Protein AF-A0A967WZY3-F1 (afdb_monomer_lite)

Sequence (92 aa):
MAEHDAALAALQVAIQTEIDGYSFYSKFAEQTEDPDARAMFERLAQDEAKHLELLRNVKATLEEDGEWLEYEGMPLPPVEGAPIFSRERVEQ

Radius of gyration: 16.71 Å; chains: 1; bounding box: 34×33×44 Å

Foldseek 3Di:
DVVLVVVLVVLVVLLVVLVVQLVVLQVVLVVDPDPVSSVVSVVSSVVSVVVNVQSVVQSVCCVPVVDGDDDPDDPDDDDPDDDCDDPVNVVD

Structure (mmCIF, N/CA/C/O backbone):
data_AF-A0A967WZY3-F1
#
_entry.id   AF-A0A967WZY3-F1
#
loop_
_atom_site.group_PDB
_atom_site.id
_atom_site.type_symbol
_atom_site.label_atom_id
_atom_site.label_alt_id
_atom_site.label_comp_id
_atom_site.label_asym_id
_atom_site.label_entity_id
_atom_site.label_seq_id
_atom_site.pdbx_PDB_ins_code
_atom_site.Cartn_x
_atom_site.Cartn_y
_atom_site.Cartn_z
_atom_site.occupancy
_atom_site.B_iso_or_equiv
_atom_site.auth_seq_id
_atom_site.auth_comp_id
_atom_site.auth_asym_id
_atom_site.auth_atom_id
_atom_site.pdbx_PDB_model_num
ATOM 1 N N . MET A 1 1 ? 11.206 -5.261 -23.714 1.00 59.66 1 MET A N 1
ATOM 2 C CA . MET A 1 1 ? 10.361 -4.069 -23.952 1.00 59.66 1 MET A CA 1
ATOM 3 C C . MET A 1 1 ? 8.903 -4.374 -23.622 1.00 59.66 1 MET A C 1
ATOM 5 O O . MET A 1 1 ? 8.467 -3.902 -22.593 1.00 59.66 1 MET A O 1
ATOM 9 N N . ALA A 1 2 ? 8.198 -5.265 -24.336 1.00 68.81 2 ALA A N 1
ATOM 10 C CA . ALA A 1 2 ? 6.786 -5.573 -24.026 1.00 68.81 2 ALA A CA 1
ATOM 11 C C . ALA A 1 2 ? 6.513 -6.097 -22.593 1.00 68.81 2 ALA A C 1
ATOM 13 O O . ALA A 1 2 ? 5.503 -5.746 -21.993 1.00 68.81 2 ALA A O 1
ATOM 14 N N . GLU A 1 3 ? 7.409 -6.914 -22.026 1.00 75.81 3 GLU A N 1
ATOM 15 C CA . GLU A 1 3 ? 7.272 -7.399 -20.638 1.00 75.81 3 GLU A CA 1
ATOM 16 C C . GLU A 1 3 ? 7.513 -6.301 -19.590 1.00 75.81 3 GLU A C 1
ATOM 18 O O . GLU A 1 3 ? 6.903 -6.319 -18.525 1.00 75.81 3 GLU A O 1
ATOM 23 N N . HIS A 1 4 ? 8.364 -5.323 -19.907 1.00 85.62 4 HIS A N 1
ATOM 24 C CA . HIS A 1 4 ? 8.698 -4.204 -19.022 1.00 85.62 4 HIS A CA 1
ATOM 25 C C . HIS A 1 4 ? 7.534 -3.214 -18.935 1.00 85.62 4 HIS A C 1
ATOM 27 O O . HIS A 1 4 ? 7.107 -2.861 -17.840 1.00 85.62 4 HIS A O 1
ATOM 33 N N . ASP A 1 5 ? 6.920 -2.895 -20.075 1.00 89.94 5 ASP A N 1
ATOM 34 C CA . ASP A 1 5 ? 5.713 -2.063 -20.133 1.00 89.94 5 ASP A CA 1
ATOM 35 C C . ASP A 1 5 ? 4.543 -2.700 -19.361 1.00 89.94 5 ASP A C 1
ATOM 37 O O . ASP A 1 5 ? 3.813 -2.021 -18.635 1.00 89.94 5 ASP A O 1
ATOM 41 N N . ALA A 1 6 ? 4.378 -4.024 -19.475 1.00 93.94 6 ALA A N 1
ATOM 42 C CA . ALA A 1 6 ? 3.358 -4.762 -18.733 1.00 93.94 6 ALA A CA 1
ATOM 43 C C . ALA A 1 6 ? 3.615 -4.745 -17.216 1.00 93.94 6 ALA A C 1
ATOM 45 O O . ALA A 1 6 ? 2.676 -4.573 -16.437 1.00 93.94 6 ALA A O 1
ATOM 46 N N . ALA A 1 7 ? 4.876 -4.880 -16.794 1.00 94.50 7 ALA A N 1
ATOM 47 C CA . ALA A 1 7 ? 5.267 -4.787 -15.390 1.00 94.50 7 ALA A CA 1
ATOM 48 C C . ALA A 1 7 ? 5.004 -3.386 -14.813 1.00 94.50 7 ALA A C 1
ATOM 50 O O . ALA A 1 7 ? 4.428 -3.269 -13.733 1.00 94.50 7 ALA A O 1
ATOM 51 N N . LEU A 1 8 ? 5.338 -2.323 -15.552 1.00 95.19 8 LEU A N 1
ATOM 52 C CA . LEU A 1 8 ? 5.057 -0.943 -15.147 1.00 95.19 8 LEU A CA 1
ATOM 53 C C . LEU A 1 8 ? 3.552 -0.672 -15.027 1.00 95.19 8 LEU A C 1
ATOM 55 O O . LEU A 1 8 ? 3.113 -0.053 -14.056 1.00 95.19 8 LEU A O 1
ATOM 59 N N . ALA A 1 9 ? 2.748 -1.188 -15.960 1.00 96.19 9 ALA A N 1
ATOM 60 C CA . ALA A 1 9 ? 1.293 -1.091 -15.882 1.00 96.19 9 ALA A CA 1
ATOM 61 C C . ALA A 1 9 ? 0.734 -1.821 -14.647 1.00 96.19 9 ALA A C 1
ATOM 63 O O . ALA A 1 9 ? -0.115 -1.276 -13.940 1.00 96.19 9 ALA A O 1
ATOM 64 N N . ALA A 1 10 ? 1.235 -3.024 -14.347 1.00 97.25 10 ALA A N 1
ATOM 65 C CA . ALA A 1 10 ? 0.844 -3.773 -13.154 1.00 97.25 10 ALA A CA 1
ATOM 66 C C . ALA A 1 10 ? 1.231 -3.039 -11.859 1.00 97.25 10 ALA A C 1
ATOM 68 O O . ALA A 1 10 ? 0.408 -2.929 -10.951 1.00 97.25 10 ALA A O 1
ATOM 69 N N . LEU A 1 11 ? 2.440 -2.471 -11.794 1.00 96.94 11 LEU A N 1
ATOM 70 C CA . LEU A 1 11 ? 2.889 -1.659 -10.659 1.00 96.94 11 LEU A CA 1
ATOM 71 C C . LEU A 1 11 ? 2.010 -0.424 -10.463 1.00 96.94 11 LEU A C 1
ATOM 73 O O . LEU A 1 11 ? 1.705 -0.062 -9.332 1.00 96.94 11 LEU A O 1
ATOM 77 N N . GLN A 1 12 ? 1.553 0.206 -11.544 1.00 97.75 12 GLN A N 1
ATOM 78 C CA . GLN A 1 12 ? 0.662 1.356 -11.442 1.00 97.75 12 GLN A CA 1
ATOM 79 C C . GLN A 1 12 ? -0.723 0.983 -10.897 1.00 97.75 12 GLN A C 1
ATOM 81 O O . GLN A 1 12 ? -1.276 1.722 -10.081 1.00 97.75 12 GLN A O 1
ATOM 86 N N . VAL A 1 13 ? -1.258 -0.176 -11.290 1.00 98.38 13 VAL A N 1
ATOM 87 C CA . VAL A 1 13 ? -2.493 -0.722 -10.706 1.00 98.38 13 VAL A CA 1
ATOM 88 C C . VAL A 1 13 ? -2.298 -1.050 -9.224 1.00 98.38 13 VAL A C 1
ATOM 90 O O . VAL A 1 13 ? -3.149 -0.694 -8.409 1.00 98.38 13 VAL A O 1
ATOM 93 N N . ALA A 1 14 ? -1.176 -1.673 -8.857 1.00 98.06 14 ALA A N 1
ATOM 94 C CA . ALA A 1 14 ? -0.859 -1.986 -7.465 1.00 98.06 14 ALA A CA 1
ATOM 95 C C . ALA A 1 14 ? -0.754 -0.709 -6.613 1.00 98.06 14 ALA A C 1
ATOM 97 O O . ALA A 1 14 ? -1.431 -0.597 -5.600 1.00 98.06 14 ALA A O 1
ATOM 98 N N . ILE A 1 15 ? -0.022 0.311 -7.077 1.00 98.56 15 ILE A N 1
ATOM 99 C CA . ILE A 1 15 ? 0.089 1.619 -6.407 1.00 98.56 15 ILE A CA 1
ATOM 100 C C . ILE A 1 15 ? -1.286 2.249 -6.163 1.00 98.56 15 ILE A C 1
ATOM 102 O O . ILE A 1 15 ? -1.535 2.768 -5.076 1.00 98.56 15 ILE A O 1
ATOM 106 N N . GLN A 1 16 ? -2.180 2.222 -7.156 1.00 98.56 16 GLN A N 1
ATOM 107 C CA . GLN A 1 16 ? -3.531 2.754 -6.973 1.00 98.56 16 GLN A CA 1
ATOM 108 C C . GLN A 1 16 ? -4.323 1.932 -5.952 1.00 98.56 16 GLN A C 1
ATOM 110 O O . GLN A 1 16 ? -5.024 2.505 -5.122 1.00 98.56 16 GLN A O 1
ATOM 115 N N . THR A 1 17 ? -4.159 0.609 -5.974 1.00 98.50 17 THR A N 1
ATOM 116 C CA . THR A 1 17 ? -4.786 -0.299 -5.006 1.00 98.50 17 THR A CA 1
ATOM 117 C C . THR A 1 17 ? -4.354 0.033 -3.577 1.00 98.50 17 THR A C 1
ATOM 119 O O . THR A 1 17 ? -5.214 0.123 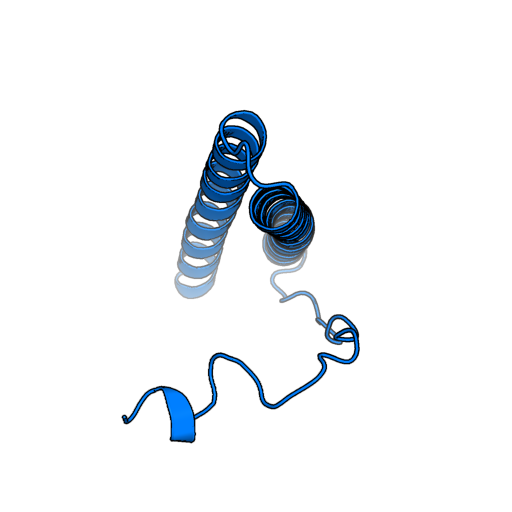-2.707 1.00 98.50 17 THR A O 1
ATOM 122 N N . GLU A 1 18 ? -3.069 0.314 -3.340 1.00 98.44 18 GLU A N 1
ATOM 123 C CA . GLU A 1 18 ? -2.581 0.710 -2.009 1.00 98.44 18 GLU A CA 1
ATOM 124 C C . GLU A 1 18 ? -3.137 2.066 -1.551 1.00 98.44 18 GLU A C 1
ATOM 126 O O . GLU A 1 18 ? -3.481 2.247 -0.384 1.00 98.44 18 GLU A O 1
ATOM 131 N N . ILE A 1 19 ? -3.268 3.037 -2.463 1.00 98.56 19 ILE A N 1
ATOM 132 C CA . ILE A 1 19 ? -3.867 4.350 -2.156 1.00 98.56 19 ILE A CA 1
ATOM 133 C C . ILE A 1 19 ? -5.341 4.193 -1.756 1.00 98.56 19 ILE A C 1
ATOM 135 O O . ILE A 1 19 ? -5.806 4.807 -0.785 1.00 98.56 19 ILE A O 1
ATOM 139 N N . ASP A 1 20 ? -6.073 3.369 -2.503 1.00 98.56 20 ASP A N 1
ATOM 140 C CA . ASP A 1 20 ? -7.479 3.083 -2.241 1.00 98.56 20 ASP A CA 1
ATOM 141 C C . ASP A 1 20 ? -7.638 2.303 -0.925 1.00 98.56 20 ASP A C 1
ATOM 143 O O . ASP A 1 20 ? -8.491 2.654 -0.107 1.00 98.56 20 ASP A O 1
ATOM 147 N N . GLY A 1 21 ? -6.774 1.312 -0.677 1.00 98.31 21 GLY A N 1
ATOM 148 C CA . GLY A 1 21 ? -6.715 0.524 0.556 1.00 98.31 21 GLY A CA 1
ATOM 149 C C . GLY A 1 21 ? -6.416 1.377 1.789 1.00 98.31 21 GLY A C 1
ATOM 150 O O . GLY A 1 21 ? -7.158 1.327 2.772 1.00 98.31 21 GLY A O 1
ATOM 151 N N . TYR A 1 22 ? -5.409 2.252 1.716 1.00 98.62 22 TYR A N 1
ATOM 152 C CA . TYR A 1 22 ? -5.088 3.211 2.779 1.00 98.62 22 TYR A CA 1
ATOM 153 C C . TYR A 1 22 ? -6.296 4.080 3.142 1.00 98.62 22 TYR A C 1
ATOM 155 O O . TYR A 1 22 ? -6.652 4.229 4.316 1.00 98.62 22 TYR A O 1
ATOM 163 N N . SER A 1 23 ? -6.946 4.645 2.123 1.00 98.38 23 SER A N 1
ATOM 164 C CA . SER A 1 23 ? -8.119 5.506 2.295 1.00 98.38 23 SER A CA 1
ATOM 165 C C . SER A 1 23 ? -9.298 4.732 2.884 1.00 98.38 23 SER A C 1
ATOM 167 O O . SER A 1 23 ? -10.008 5.240 3.754 1.00 98.38 23 SER A O 1
ATOM 169 N N . PHE A 1 24 ? -9.496 3.493 2.432 1.00 98.25 24 PHE A N 1
ATOM 170 C CA . PHE A 1 24 ? -10.514 2.588 2.941 1.00 98.25 24 PHE A CA 1
ATOM 171 C C . PHE A 1 24 ? -10.296 2.309 4.431 1.00 98.25 24 PHE A C 1
ATOM 173 O O . PHE A 1 24 ? -11.154 2.656 5.242 1.00 98.25 24 PHE A O 1
ATOM 180 N N . TYR A 1 25 ? -9.144 1.768 4.826 1.00 98.25 25 TYR A N 1
ATOM 181 C CA . TYR A 1 25 ? -8.899 1.407 6.222 1.00 98.25 25 TYR A CA 1
ATOM 182 C C . TYR A 1 25 ? -8.888 2.616 7.157 1.00 98.25 25 TYR A C 1
ATOM 184 O O . TYR A 1 25 ? -9.462 2.537 8.242 1.00 98.25 25 TYR A O 1
ATOM 192 N N . SER A 1 26 ? -8.342 3.755 6.721 1.00 98.31 26 SER A N 1
ATOM 193 C CA . SER A 1 26 ? -8.369 4.995 7.509 1.00 98.31 26 SER A CA 1
ATOM 194 C C . SER A 1 26 ? -9.805 5.436 7.808 1.00 98.31 26 SER A C 1
ATOM 196 O O . SER A 1 26 ? -10.159 5.714 8.952 1.00 98.31 26 SER A O 1
ATOM 198 N N . LYS A 1 27 ? -10.679 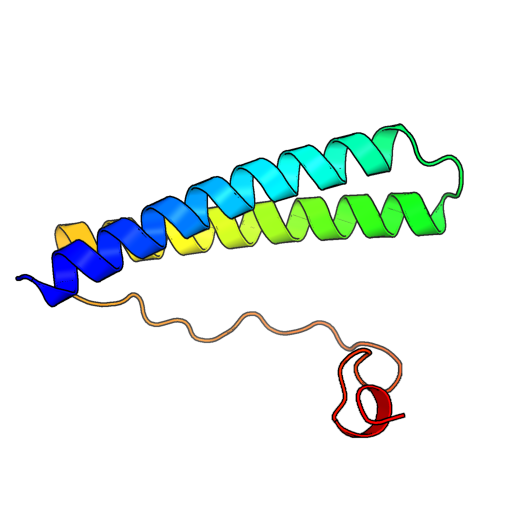5.407 6.795 1.00 98.50 27 LYS A N 1
ATOM 199 C CA . LYS A 1 27 ? -12.097 5.749 6.950 1.00 98.50 27 LYS A CA 1
ATOM 200 C C . LYS A 1 27 ? -12.839 4.785 7.884 1.00 98.50 27 LYS A C 1
ATOM 202 O O . LYS A 1 27 ? -13.723 5.212 8.624 1.00 98.50 27 LYS A O 1
ATOM 207 N N . PHE A 1 28 ? -12.523 3.491 7.838 1.00 97.38 28 PHE A N 1
ATOM 208 C CA . PHE A 1 28 ? -13.134 2.501 8.730 1.00 97.38 28 PHE A CA 1
ATOM 209 C C . PHE A 1 28 ? -12.625 2.626 10.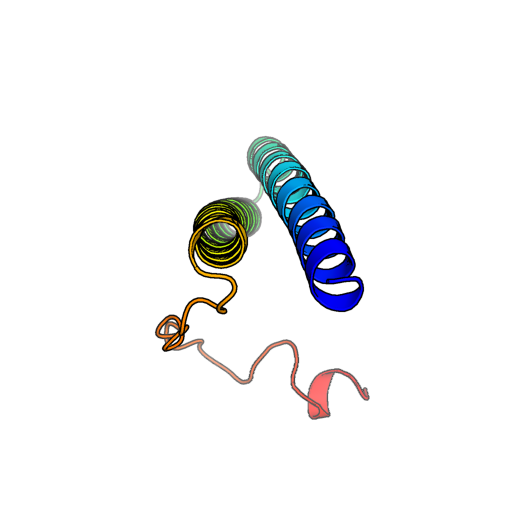167 1.00 97.38 28 PHE A C 1
ATOM 211 O O . PHE A 1 28 ? -13.427 2.502 11.092 1.00 97.38 28 PHE A O 1
ATOM 218 N N . ALA A 1 29 ? -11.346 2.948 10.372 1.00 98.12 29 ALA A N 1
ATOM 219 C CA . ALA A 1 29 ? -10.805 3.246 11.696 1.00 98.12 29 ALA A CA 1
ATOM 220 C C . ALA A 1 29 ? -11.561 4.405 12.369 1.00 98.12 29 ALA A C 1
ATOM 222 O O . ALA A 1 29 ? -11.958 4.285 13.527 1.00 98.12 29 ALA A O 1
ATOM 223 N N . GLU A 1 30 ? -11.844 5.483 11.629 1.00 98.00 30 GLU A N 1
ATOM 224 C CA . GLU A 1 30 ? -12.605 6.640 12.129 1.00 98.00 30 GLU A CA 1
ATOM 225 C C . GLU A 1 30 ? -14.052 6.302 12.526 1.00 98.00 30 GLU A C 1
ATOM 227 O O . GLU A 1 30 ? -14.606 6.919 13.434 1.00 98.00 30 GLU A O 1
ATOM 232 N N . GLN A 1 31 ? -14.676 5.334 11.848 1.00 97.88 31 GLN A N 1
ATOM 233 C CA . GLN A 1 31 ? -16.077 4.948 12.070 1.00 97.88 31 GLN A CA 1
ATOM 234 C C . GLN A 1 31 ? -16.252 3.819 13.090 1.00 97.88 31 GLN A C 1
ATOM 236 O O . GLN A 1 31 ? -17.381 3.497 13.456 1.00 97.88 31 GLN A O 1
ATOM 241 N N . THR A 1 32 ? -15.160 3.196 13.534 1.00 97.31 32 THR A N 1
ATOM 242 C CA . THR A 1 32 ? -15.210 2.026 14.411 1.00 97.31 32 THR A CA 1
ATOM 243 C C . THR A 1 32 ? -15.164 2.446 15.878 1.00 97.31 32 THR A C 1
ATOM 245 O O . THR A 1 32 ? -14.201 3.055 16.343 1.00 97.31 32 THR A O 1
ATOM 248 N N . GLU A 1 33 ? -16.211 2.099 16.627 1.00 97.62 33 GLU A N 1
ATOM 249 C CA . GLU A 1 33 ? -16.306 2.402 18.061 1.00 97.62 33 GLU A CA 1
ATOM 250 C C . GLU A 1 33 ? -15.449 1.455 18.909 1.00 97.62 33 GLU A C 1
ATOM 252 O O . GLU A 1 33 ? -14.802 1.889 19.869 1.00 97.62 33 GLU A O 1
ATOM 257 N N . ASP A 1 34 ? -15.422 0.171 18.532 1.00 98.00 34 ASP A N 1
ATOM 258 C CA . ASP A 1 34 ? -14.642 -0.850 19.222 1.00 98.00 34 ASP A CA 1
ATOM 259 C C . ASP A 1 34 ? -13.136 -0.526 19.130 1.00 98.00 34 ASP A C 1
ATOM 261 O O . ASP A 1 34 ? -12.598 -0.345 18.031 1.00 98.00 34 ASP A O 1
ATOM 265 N N . PRO A 1 35 ? -12.437 -0.387 20.269 1.00 96.12 35 PRO A N 1
ATOM 266 C CA . PRO A 1 35 ? -11.047 0.050 20.278 1.00 96.12 35 PRO A CA 1
ATOM 267 C C . PRO A 1 35 ? -10.097 -0.949 19.608 1.00 96.12 35 PRO A C 1
ATOM 269 O O . PRO A 1 35 ? -9.156 -0.508 18.947 1.00 96.12 35 PRO A O 1
ATOM 272 N N . ASP A 1 36 ? -10.353 -2.252 19.720 1.00 93.81 36 ASP A N 1
ATOM 273 C CA . ASP A 1 36 ? -9.482 -3.286 19.159 1.00 93.81 36 ASP A CA 1
ATOM 274 C C . ASP A 1 36 ? -9.643 -3.362 17.636 1.00 93.81 36 ASP A C 1
ATOM 276 O O . ASP A 1 36 ? -8.657 -3.399 16.894 1.00 93.81 36 ASP A O 1
ATOM 280 N N . ALA A 1 37 ? -10.883 -3.304 17.147 1.00 94.75 37 ALA A N 1
ATOM 281 C CA . ALA A 1 37 ? -11.172 -3.270 15.718 1.00 94.75 37 ALA A CA 1
ATOM 282 C C . ALA A 1 37 ? -10.656 -1.981 15.052 1.00 94.75 37 ALA A C 1
ATOM 284 O O . ALA A 1 37 ? -10.098 -2.035 13.954 1.00 94.75 37 ALA A O 1
ATOM 285 N N . ARG A 1 38 ? -10.763 -0.825 15.719 1.00 97.88 38 ARG A N 1
ATOM 286 C CA . ARG A 1 38 ? -10.155 0.427 15.240 1.00 97.88 38 ARG A CA 1
ATOM 287 C C . ARG A 1 38 ? -8.636 0.309 15.142 1.00 97.88 38 ARG A C 1
ATOM 289 O O . ARG A 1 38 ? -8.083 0.634 14.095 1.00 97.88 38 ARG A O 1
ATOM 296 N N . ALA A 1 39 ? -7.974 -0.207 16.180 1.00 94.94 39 ALA A N 1
ATOM 297 C CA . ALA A 1 39 ? -6.525 -0.404 16.167 1.00 94.94 39 ALA A CA 1
ATOM 298 C C . ALA A 1 39 ? -6.085 -1.364 15.048 1.00 94.94 39 ALA A C 1
ATOM 300 O O . ALA A 1 39 ? -5.042 -1.166 14.425 1.00 94.94 39 ALA A O 1
ATOM 301 N N . MET A 1 40 ? -6.885 -2.391 14.749 1.00 95.25 40 MET A N 1
ATOM 302 C CA . MET A 1 40 ? -6.656 -3.263 13.596 1.00 95.25 40 MET A CA 1
ATOM 303 C C . MET A 1 40 ? -6.721 -2.482 12.274 1.00 95.25 40 MET A C 1
ATOM 305 O O . MET A 1 40 ? -5.799 -2.601 11.469 1.00 95.25 40 MET A O 1
ATOM 309 N N . PHE A 1 41 ? -7.756 -1.667 12.044 1.00 97.69 41 PHE A N 1
ATOM 310 C CA . PHE A 1 41 ? -7.859 -0.857 10.822 1.00 97.69 41 PHE A CA 1
ATOM 311 C C . PHE A 1 41 ? -6.730 0.171 10.692 1.00 97.69 41 PHE A C 1
ATOM 313 O O . PHE A 1 41 ? -6.185 0.339 9.604 1.00 97.69 41 PHE A O 1
ATOM 320 N N . GLU A 1 42 ? -6.321 0.812 11.788 1.00 97.62 42 GLU A N 1
ATOM 321 C CA . GLU A 1 42 ? -5.171 1.725 11.796 1.00 97.62 42 GLU A CA 1
ATOM 322 C C . GLU A 1 42 ? -3.876 1.012 11.393 1.00 97.62 42 GLU A C 1
ATOM 324 O O . GLU A 1 42 ? -3.087 1.552 10.617 1.00 97.62 42 GLU A O 1
ATOM 329 N N . ARG A 1 43 ? -3.665 -0.219 11.878 1.00 95.50 43 ARG A N 1
ATOM 330 C CA . ARG A 1 43 ? -2.512 -1.039 11.485 1.00 95.50 43 ARG A CA 1
ATOM 331 C C . ARG A 1 43 ? -2.552 -1.400 10.003 1.00 95.50 43 ARG A C 1
ATOM 333 O O . ARG A 1 43 ? -1.535 -1.244 9.339 1.00 95.50 43 ARG A O 1
ATOM 340 N N . LEU A 1 44 ? -3.711 -1.806 9.482 1.00 96.19 44 LEU A N 1
ATOM 341 C CA . LEU A 1 44 ? -3.871 -2.105 8.056 1.00 96.19 44 LEU A CA 1
ATOM 342 C C . LEU A 1 44 ? -3.586 -0.870 7.191 1.00 96.19 44 LEU A C 1
ATOM 344 O O . LEU A 1 44 ? -2.817 -0.962 6.244 1.00 96.19 44 LEU A O 1
ATOM 348 N N . ALA A 1 45 ? -4.107 0.305 7.562 1.00 97.44 45 ALA A N 1
ATOM 349 C CA . ALA A 1 45 ? -3.786 1.553 6.868 1.00 97.44 45 ALA A CA 1
ATOM 350 C C . ALA A 1 45 ? -2.273 1.846 6.885 1.00 97.44 45 ALA A C 1
ATOM 352 O O . ALA A 1 45 ? -1.696 2.225 5.869 1.00 97.44 45 ALA A O 1
ATOM 353 N N . GLN A 1 46 ? -1.601 1.653 8.022 1.00 96.31 46 GLN A N 1
ATOM 354 C CA . GLN A 1 46 ? -0.149 1.838 8.106 1.00 96.31 46 GLN A CA 1
ATOM 355 C C . GLN A 1 46 ? 0.633 0.847 7.240 1.00 96.31 46 GLN A C 1
ATOM 357 O O . GLN A 1 46 ? 1.693 1.209 6.730 1.00 96.31 46 GLN A O 1
ATOM 362 N N . ASP A 1 47 ? 0.147 -0.381 7.080 1.00 94.88 47 ASP A N 1
ATOM 363 C CA . ASP A 1 47 ? 0.787 -1.370 6.218 1.00 94.88 47 ASP A CA 1
ATOM 364 C C . ASP A 1 47 ? 0.651 -0.985 4.736 1.00 94.88 47 ASP A C 1
ATOM 366 O O . ASP A 1 47 ? 1.675 -0.943 4.052 1.00 94.88 47 ASP A O 1
ATOM 370 N N . GLU A 1 48 ? -0.521 -0.525 4.275 1.00 97.56 48 GLU A N 1
ATOM 371 C CA . GLU A 1 48 ? -0.678 -0.044 2.886 1.00 97.56 48 GLU A CA 1
ATOM 372 C C . GLU A 1 48 ? 0.203 1.177 2.586 1.00 97.56 48 GLU A C 1
ATOM 374 O O . GLU A 1 48 ? 0.733 1.326 1.485 1.00 97.56 48 GLU A O 1
ATOM 379 N N . ALA A 1 49 ? 0.449 2.044 3.576 1.00 96.44 49 ALA A N 1
ATOM 380 C CA . ALA A 1 49 ? 1.385 3.157 3.411 1.00 96.44 49 ALA A CA 1
ATOM 381 C C . ALA A 1 49 ? 2.832 2.679 3.167 1.00 96.44 49 ALA A C 1
ATOM 383 O O . ALA A 1 49 ? 3.533 3.251 2.328 1.00 96.44 49 ALA A O 1
ATOM 384 N N . LYS A 1 50 ? 3.273 1.616 3.856 1.00 94.50 50 LYS A N 1
ATOM 385 C CA . LYS A 1 50 ? 4.598 1.003 3.637 1.00 94.50 50 LYS A CA 1
ATOM 386 C C . LYS A 1 50 ? 4.655 0.281 2.292 1.00 94.50 50 LYS A C 1
ATOM 388 O O . LYS A 1 50 ? 5.655 0.392 1.584 1.00 94.50 50 LYS A O 1
ATOM 393 N N . HIS A 1 51 ? 3.593 -0.438 1.925 1.00 95.81 51 HIS A N 1
ATOM 394 C CA . HIS A 1 51 ? 3.491 -1.102 0.625 1.00 95.81 51 HIS A CA 1
ATOM 395 C C . HIS A 1 51 ? 3.569 -0.088 -0.519 1.00 95.81 51 HIS A C 1
ATOM 397 O O . HIS A 1 51 ? 4.324 -0.287 -1.470 1.00 95.81 51 HIS A O 1
ATOM 403 N N . LEU A 1 52 ? 2.875 1.046 -0.395 1.00 96.56 52 LEU A N 1
ATOM 404 C CA . LEU A 1 52 ? 2.917 2.134 -1.367 1.00 96.56 52 LEU A CA 1
ATOM 405 C C . LEU A 1 52 ? 4.334 2.689 -1.565 1.00 96.56 52 LEU A C 1
ATOM 407 O O . LEU A 1 52 ? 4.743 2.934 -2.702 1.00 96.56 52 LEU A O 1
ATOM 411 N N . GLU A 1 53 ? 5.080 2.906 -0.480 1.00 95.56 53 GLU A N 1
ATOM 412 C CA . GLU A 1 53 ? 6.474 3.357 -0.551 1.00 95.56 53 GLU A CA 1
ATOM 413 C C . GLU A 1 53 ? 7.353 2.332 -1.279 1.00 95.56 53 GLU A C 1
ATOM 415 O O . GLU A 1 53 ? 8.066 2.687 -2.220 1.00 95.56 53 GLU A O 1
ATOM 420 N N . LEU A 1 54 ? 7.233 1.050 -0.919 1.00 94.56 54 LEU A N 1
ATOM 421 C CA . LEU A 1 54 ? 7.965 -0.034 -1.570 1.00 94.56 54 LEU A CA 1
ATOM 422 C C . LEU A 1 54 ? 7.657 -0.107 -3.071 1.00 94.56 54 LEU A C 1
ATOM 424 O O . LEU A 1 54 ? 8.577 -0.132 -3.885 1.00 94.56 54 LEU A O 1
ATOM 428 N N . LEU A 1 55 ? 6.379 -0.100 -3.455 1.00 96.06 55 LEU A N 1
ATOM 429 C CA . LEU A 1 55 ? 5.965 -0.195 -4.856 1.00 96.06 55 LEU A CA 1
ATOM 430 C C . LEU A 1 55 ? 6.421 1.010 -5.683 1.00 96.06 55 LEU A C 1
ATOM 432 O O . LEU A 1 55 ? 6.785 0.848 -6.848 1.00 96.06 55 LEU A O 1
ATOM 436 N N . ARG A 1 56 ? 6.440 2.214 -5.096 1.00 95.88 56 ARG A N 1
ATOM 437 C CA . ARG A 1 56 ? 6.998 3.406 -5.753 1.00 95.88 56 ARG A CA 1
ATOM 438 C C . ARG A 1 56 ? 8.492 3.261 -6.008 1.00 95.88 56 ARG A C 1
ATOM 440 O O . ARG A 1 56 ? 8.929 3.584 -7.108 1.00 95.88 56 ARG A O 1
ATOM 447 N N . ASN A 1 57 ? 9.240 2.740 -5.039 1.00 94.38 57 ASN A N 1
ATOM 448 C CA . ASN A 1 57 ? 10.674 2.500 -5.192 1.00 94.38 57 ASN A CA 1
ATOM 449 C C . ASN A 1 57 ? 10.944 1.428 -6.253 1.00 94.38 57 ASN A C 1
ATOM 451 O O . ASN A 1 57 ? 11.736 1.659 -7.157 1.00 94.38 57 ASN A O 1
ATOM 455 N N . VAL A 1 58 ? 10.214 0.306 -6.214 1.00 94.56 58 VAL A N 1
ATOM 456 C CA . VAL A 1 58 ? 10.303 -0.756 -7.230 1.00 94.56 58 VAL A CA 1
ATOM 457 C C . VAL A 1 58 ? 10.016 -0.205 -8.627 1.00 94.56 58 VAL A C 1
ATOM 459 O O . VAL A 1 58 ? 10.765 -0.482 -9.559 1.00 94.56 58 VAL A O 1
ATOM 462 N N . LYS A 1 59 ? 8.952 0.594 -8.781 1.00 95.06 59 LYS A N 1
ATOM 463 C CA . LYS A 1 59 ? 8.611 1.222 -10.062 1.00 95.06 59 LYS A CA 1
ATOM 464 C C . LYS A 1 59 ? 9.715 2.165 -10.541 1.00 95.06 59 LYS A C 1
ATOM 466 O O . LYS A 1 59 ? 10.056 2.106 -11.715 1.00 95.06 59 LYS A O 1
ATOM 471 N N . ALA A 1 60 ? 10.272 2.992 -9.657 1.00 93.75 60 ALA A N 1
ATOM 472 C CA . ALA A 1 60 ? 11.348 3.917 -10.004 1.00 93.75 60 ALA A CA 1
ATOM 473 C C . ALA A 1 60 ? 12.613 3.177 -10.470 1.00 93.75 60 ALA A C 1
ATOM 475 O O . ALA A 1 60 ? 13.110 3.469 -11.553 1.00 93.75 60 ALA A O 1
ATOM 476 N N . THR A 1 61 ? 13.075 2.166 -9.725 1.00 93.19 61 THR A N 1
ATOM 477 C CA . THR A 1 61 ? 14.230 1.337 -10.122 1.00 93.19 61 THR A CA 1
ATOM 478 C C . THR A 1 61 ? 13.986 0.643 -11.460 1.00 93.19 61 THR A C 1
ATOM 480 O O . THR A 1 61 ? 14.853 0.637 -12.330 1.00 93.19 61 THR A O 1
ATOM 483 N N . LEU A 1 62 ? 12.773 0.125 -11.671 1.00 93.00 62 LEU A N 1
ATOM 484 C CA . LEU A 1 62 ? 12.422 -0.525 -12.925 1.00 93.00 62 LEU A CA 1
ATOM 485 C C . LEU A 1 62 ? 12.406 0.471 -14.100 1.00 93.00 62 LEU A C 1
ATOM 487 O O . LEU A 1 62 ? 12.810 0.101 -15.197 1.00 93.00 62 LEU A O 1
ATOM 491 N N . GLU A 1 63 ? 11.965 1.717 -13.900 1.00 91.94 63 GLU A N 1
ATOM 492 C CA . GLU A 1 63 ? 11.982 2.775 -14.926 1.00 91.94 63 GLU A CA 1
ATOM 493 C C . GLU A 1 63 ? 13.396 3.283 -15.250 1.00 91.94 63 GLU A C 1
ATOM 495 O O . GLU A 1 63 ? 13.675 3.568 -16.415 1.00 91.94 63 GLU A O 1
ATOM 500 N N . GLU A 1 64 ? 14.270 3.404 -14.246 1.00 90.94 64 GLU A N 1
ATOM 501 C CA . GLU A 1 64 ? 15.619 3.972 -14.389 1.00 90.94 64 GLU A CA 1
ATOM 502 C C . GLU A 1 64 ? 16.649 2.940 -14.866 1.00 90.94 64 GLU A C 1
ATOM 504 O O . GLU A 1 64 ? 17.338 3.169 -15.864 1.00 90.94 64 GLU A O 1
ATOM 509 N N . ASP A 1 65 ? 16.718 1.796 -14.186 1.00 88.12 65 ASP A N 1
ATOM 510 C CA . ASP A 1 65 ? 17.772 0.794 -14.376 1.00 88.12 65 ASP A CA 1
ATOM 511 C C . ASP A 1 65 ? 17.306 -0.389 -15.240 1.00 88.12 65 ASP A C 1
ATOM 513 O O . ASP A 1 65 ? 18.119 -1.147 -15.771 1.00 88.12 65 ASP A O 1
ATOM 517 N N . GLY A 1 66 ? 15.988 -0.557 -15.411 1.00 88.19 66 GLY A N 1
ATOM 518 C CA . GLY A 1 66 ? 15.407 -1.719 -16.091 1.00 88.19 66 GLY A CA 1
ATOM 519 C C . GLY A 1 66 ? 15.468 -3.009 -15.267 1.00 88.19 66 GLY A C 1
ATOM 520 O O . GLY A 1 66 ? 15.119 -4.076 -15.778 1.00 88.19 66 GLY A O 1
ATOM 521 N N . GLU A 1 67 ? 15.884 -2.915 -14.004 1.00 88.38 67 GLU A N 1
ATOM 522 C CA . GLU A 1 67 ? 16.043 -4.032 -13.078 1.00 88.38 67 GLU A CA 1
ATOM 523 C C . GLU A 1 67 ? 15.049 -3.937 -11.914 1.00 88.38 67 GLU A C 1
ATOM 525 O O . GLU A 1 67 ? 14.512 -2.877 -11.588 1.00 88.38 67 GLU A O 1
ATOM 530 N N . TRP A 1 68 ? 14.766 -5.080 -11.293 1.00 90.06 68 TRP A N 1
ATOM 531 C CA . TRP A 1 68 ? 13.905 -5.137 -10.117 1.00 90.06 68 TRP A CA 1
ATOM 532 C C . TRP A 1 68 ? 14.693 -4.769 -8.864 1.00 90.06 68 TRP A C 1
ATOM 534 O O . TRP A 1 68 ? 15.811 -5.240 -8.674 1.00 90.06 68 TRP A O 1
ATOM 544 N N . LEU A 1 69 ? 14.074 -3.996 -7.970 1.00 87.25 69 LEU A N 1
ATOM 545 C CA . LEU A 1 69 ? 14.625 -3.758 -6.640 1.00 87.25 69 LEU A CA 1
ATOM 546 C C . LEU A 1 69 ? 14.708 -5.086 -5.869 1.00 87.25 69 LEU A C 1
ATOM 548 O O . LEU A 1 69 ? 13.690 -5.755 -5.668 1.00 87.25 69 LEU A O 1
ATOM 552 N N . GLU A 1 70 ? 15.902 -5.452 -5.408 1.00 83.81 70 GLU A N 1
ATOM 553 C CA . GLU A 1 70 ? 16.069 -6.587 -4.500 1.00 83.81 70 GLU A CA 1
ATOM 554 C C . GLU A 1 70 ? 15.404 -6.278 -3.152 1.00 83.81 70 GLU A C 1
ATOM 556 O O . GLU A 1 70 ? 15.716 -5.292 -2.484 1.00 83.81 70 GLU A O 1
ATOM 561 N N . TYR A 1 71 ? 14.458 -7.127 -2.752 1.00 78.44 71 TYR A N 1
ATOM 562 C CA . TYR A 1 71 ? 13.725 -6.990 -1.500 1.00 78.44 71 TYR A CA 1
ATOM 563 C C . TYR A 1 71 ? 14.123 -8.1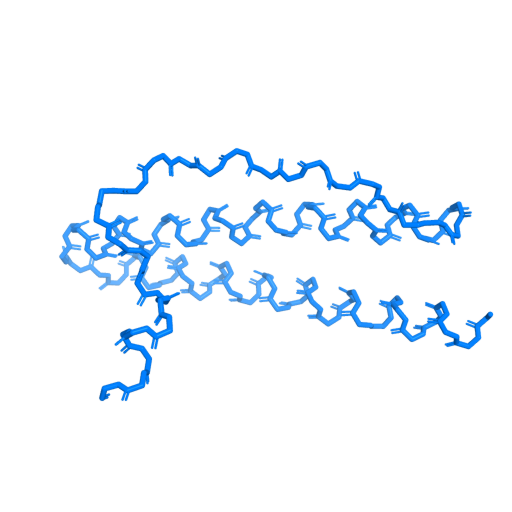09 -0.538 1.00 78.44 71 TYR A C 1
ATOM 565 O O . TYR A 1 71 ? 13.761 -9.268 -0.733 1.00 78.44 71 TYR A O 1
ATOM 573 N N . GLU A 1 72 ? 14.839 -7.755 0.529 1.00 77.75 72 GLU A N 1
ATOM 574 C CA . GLU A 1 72 ? 15.311 -8.712 1.543 1.00 77.75 72 GLU A CA 1
ATOM 575 C C . GLU A 1 72 ? 14.206 -9.188 2.511 1.00 77.75 72 GLU A C 1
ATOM 577 O O . GLU A 1 72 ? 14.446 -10.044 3.362 1.00 77.75 72 GLU A O 1
ATOM 582 N N . GLY A 1 73 ? 12.979 -8.676 2.367 1.00 72.62 73 GLY A N 1
ATOM 583 C CA . GLY A 1 73 ? 11.864 -8.973 3.264 1.00 72.62 73 GLY A CA 1
ATOM 584 C C . GLY A 1 73 ? 11.779 -8.010 4.448 1.00 72.62 73 GLY A C 1
ATOM 585 O O . GLY A 1 73 ? 12.783 -7.622 5.042 1.00 72.62 73 GLY A O 1
ATOM 586 N N . MET A 1 74 ? 10.559 -7.632 4.835 1.00 67.75 74 MET A N 1
ATOM 587 C CA . MET A 1 74 ? 10.336 -7.001 6.135 1.00 67.75 74 MET A CA 1
ATOM 588 C C . MET A 1 74 ? 10.406 -8.072 7.231 1.00 67.75 74 MET A C 1
ATOM 590 O O . MET A 1 74 ? 9.750 -9.111 7.100 1.00 67.75 74 MET A O 1
ATOM 594 N N . PRO A 1 75 ? 11.143 -7.841 8.333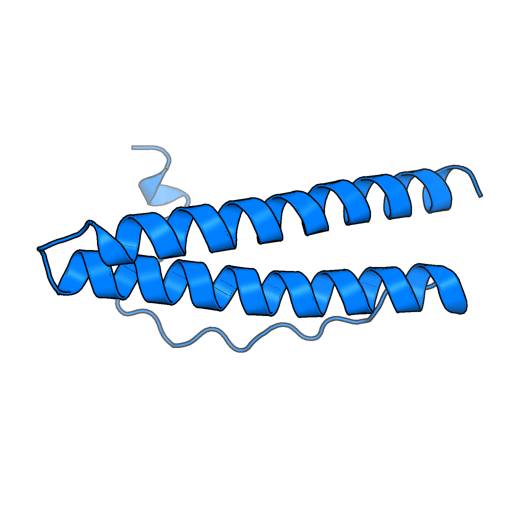 1.00 70.31 75 PRO A N 1
ATOM 595 C CA . PRO A 1 75 ? 11.082 -8.728 9.483 1.00 70.31 75 PRO A CA 1
ATOM 596 C C . PRO A 1 75 ? 9.649 -8.729 10.018 1.00 70.31 75 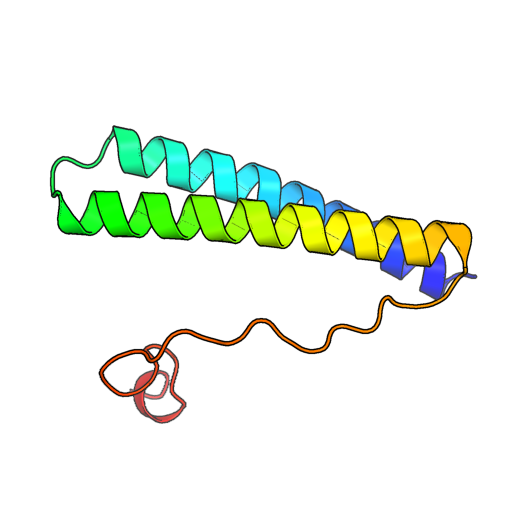PRO A C 1
ATOM 598 O O . PRO A 1 75 ? 9.150 -7.715 10.508 1.00 70.31 75 PRO A O 1
ATOM 601 N N . LEU A 1 76 ? 8.969 -9.870 9.892 1.00 65.69 76 LEU A N 1
ATOM 602 C CA . LEU A 1 76 ? 7.625 -10.023 10.428 1.00 65.69 76 LEU A CA 1
ATOM 603 C C . LEU A 1 76 ? 7.704 -9.974 11.958 1.00 65.69 76 LEU A C 1
ATOM 605 O O . LEU A 1 76 ? 8.509 -10.707 12.546 1.00 65.69 76 LEU A O 1
ATOM 609 N N . PRO A 1 77 ? 6.889 -9.140 12.628 1.00 67.06 77 PRO A N 1
ATOM 610 C CA . PRO A 1 77 ? 6.790 -9.220 14.072 1.00 67.06 77 PRO A CA 1
ATOM 611 C C . PRO A 1 77 ? 6.298 -10.623 14.458 1.00 67.06 77 PRO A C 1
ATOM 613 O O . PRO A 1 77 ? 5.494 -11.214 13.728 1.00 67.06 77 PRO A O 1
ATOM 616 N N . PRO A 1 78 ? 6.753 -11.175 15.595 1.00 67.56 78 PRO A N 1
ATOM 617 C CA . PRO A 1 78 ? 6.233 -12.441 16.081 1.00 67.56 78 PRO A CA 1
ATOM 618 C C . PRO A 1 78 ? 4.726 -12.296 16.315 1.00 67.56 78 PRO A C 1
ATOM 620 O O . PRO A 1 78 ? 4.287 -11.505 17.149 1.00 67.56 78 PRO A O 1
ATOM 623 N N . VAL A 1 79 ? 3.935 -13.040 15.545 1.00 67.75 79 VAL A N 1
ATOM 624 C CA . VAL A 1 79 ? 2.491 -13.161 15.749 1.00 67.75 79 VAL A CA 1
ATOM 625 C C . VAL A 1 79 ? 2.230 -14.326 16.695 1.00 67.75 79 VAL A C 1
ATOM 627 O O . VAL A 1 79 ? 2.763 -15.420 16.515 1.00 67.75 79 VAL A O 1
ATOM 630 N N . GLU A 1 80 ? 1.445 -14.083 17.741 1.00 69.31 80 GLU A N 1
ATOM 631 C CA . GLU A 1 80 ? 1.067 -15.121 18.696 1.00 69.31 80 GLU A CA 1
ATOM 632 C C . GLU A 1 80 ? -0.015 -16.022 18.080 1.00 69.31 80 GLU A C 1
ATOM 634 O O . GLU A 1 80 ? -1.079 -15.556 17.672 1.00 69.31 80 GLU A O 1
ATOM 639 N N . GLY A 1 81 ? 0.268 -17.324 17.993 1.00 67.62 81 GLY A N 1
ATOM 640 C CA . GLY A 1 81 ? -0.601 -18.308 17.342 1.00 67.62 81 GLY A CA 1
ATOM 641 C C . GLY A 1 81 ? -0.238 -18.589 15.879 1.00 67.62 81 GLY A C 1
ATOM 642 O O . GLY A 1 81 ? 0.619 -17.943 15.281 1.00 67.62 81 GLY A O 1
ATOM 643 N N . ALA A 1 82 ? -0.859 -19.619 15.293 1.00 61.19 82 ALA A N 1
ATOM 644 C CA . ALA A 1 82 ? -0.593 -19.960 13.894 1.00 61.19 82 ALA A CA 1
ATOM 645 C C . ALA A 1 82 ? -1.181 -18.885 12.959 1.00 61.19 82 ALA A C 1
ATOM 647 O O . ALA A 1 82 ? -2.276 -18.399 13.271 1.00 61.19 82 ALA A O 1
ATOM 648 N N . PRO A 1 83 ? -0.529 -18.577 11.817 1.00 66.44 83 PRO A N 1
ATOM 649 C CA . PRO A 1 83 ? -1.008 -17.600 10.843 1.00 66.44 83 PRO A CA 1
ATOM 650 C C . PRO A 1 83 ? -2.501 -17.764 10.558 1.00 66.44 83 PRO A C 1
ATOM 652 O O . PRO A 1 83 ? -2.990 -18.889 10.422 1.00 66.44 83 PRO A O 1
ATOM 655 N N . ILE A 1 84 ? -3.219 -16.642 10.468 1.00 66.75 84 ILE A N 1
ATOM 656 C CA . ILE A 1 84 ? -4.660 -16.625 10.162 1.00 66.75 84 ILE A CA 1
ATOM 657 C C . ILE A 1 84 ? -4.918 -17.350 8.832 1.00 66.75 84 ILE A C 1
ATOM 659 O O . ILE A 1 84 ? -5.858 -18.131 8.721 1.00 66.75 84 ILE A O 1
ATOM 663 N N . PHE A 1 85 ? -4.009 -17.177 7.870 1.00 66.38 85 PHE A N 1
ATOM 664 C CA . PHE A 1 85 ? -3.979 -17.910 6.609 1.00 66.38 85 PHE A CA 1
ATOM 665 C C . PHE A 1 85 ? -2.955 -19.049 6.671 1.00 66.38 85 PHE A C 1
ATOM 667 O O . PHE A 1 85 ? -1.877 -18.975 6.086 1.00 66.38 85 PHE A O 1
ATOM 674 N N . SER A 1 86 ? -3.269 -20.113 7.407 1.00 68.62 86 SER A N 1
ATOM 675 C CA . SER A 1 86 ? -2.573 -21.394 7.251 1.00 68.62 86 SER A CA 1
ATOM 676 C C . SER A 1 86 ? -3.379 -22.304 6.323 1.00 68.62 86 SER A C 1
ATOM 678 O O . SER A 1 86 ? -4.606 -22.212 6.283 1.00 68.62 86 SER A O 1
ATOM 680 N N . ARG A 1 87 ? -2.711 -23.211 5.590 1.00 70.19 87 ARG A N 1
ATOM 681 C CA . ARG A 1 87 ? -3.410 -24.225 4.769 1.00 70.19 87 ARG A CA 1
ATOM 682 C C . ARG A 1 87 ? -4.478 -24.969 5.577 1.00 70.19 87 ARG A C 1
ATOM 684 O O . ARG A 1 87 ? -5.595 -25.121 5.111 1.00 70.19 87 ARG A O 1
ATOM 691 N N . GLU A 1 88 ? -4.160 -25.318 6.823 1.00 74.12 88 GLU A N 1
ATOM 692 C CA . GLU A 1 88 ? -5.093 -25.970 7.750 1.00 74.12 88 GLU A CA 1
ATOM 693 C C . GLU A 1 88 ? -6.340 -25.139 8.085 1.00 74.12 88 GLU A C 1
ATOM 695 O O . GLU A 1 88 ? -7.366 -25.716 8.428 1.00 74.12 88 GLU A O 1
ATOM 700 N N . ARG A 1 89 ? -6.278 -23.802 8.038 1.00 67.44 89 ARG A N 1
ATOM 701 C CA . ARG A 1 89 ? -7.410 -22.920 8.379 1.00 67.44 89 ARG A CA 1
ATOM 702 C C . ARG A 1 89 ? -8.259 -22.516 7.172 1.00 67.44 89 ARG A C 1
ATOM 704 O O . ARG A 1 89 ? -9.413 -22.162 7.366 1.00 67.44 89 ARG A O 1
ATOM 711 N N . VAL A 1 90 ? -7.706 -22.546 5.958 1.00 69.81 90 VAL A N 1
ATOM 712 C CA . VAL A 1 90 ? -8.420 -22.165 4.721 1.00 69.81 90 VAL A CA 1
ATOM 713 C C . VAL A 1 90 ? -9.239 -23.328 4.149 1.00 69.81 90 VAL A C 1
ATOM 715 O O . VAL A 1 90 ? -10.238 -23.099 3.478 1.00 69.81 90 VAL A O 1
ATOM 718 N N . GLU A 1 91 ? -8.836 -24.571 4.419 1.00 68.69 91 GLU A N 1
ATOM 719 C CA . GLU A 1 91 ? -9.489 -25.784 3.901 1.00 68.69 91 GLU A CA 1
ATOM 720 C C . GLU A 1 91 ? -10.592 -26.354 4.827 1.00 68.69 91 GLU A C 1
ATOM 722 O O . GLU A 1 91 ? -11.060 -27.468 4.590 1.00 68.69 91 GLU A O 1
ATOM 727 N N . GLN A 1 92 ? -11.004 -25.620 5.872 1.00 55.78 92 GLN A N 1
ATOM 728 C CA . GLN A 1 92 ? -12.073 -26.012 6.812 1.00 55.78 92 GLN A CA 1
ATOM 729 C C . GLN A 1 92 ? -13.447 -25.451 6.439 1.00 55.78 92 GLN A C 1
ATOM 731 O O . GLN A 1 92 ? -13.518 -24.274 6.022 1.00 55.78 92 GLN A O 1
#

Secondary structure (DSSP, 8-state):
-HHHHHHHHHHHHHHHHHHHHHHHHHHHHHH--SHHHHHHHHHHHHHHHHHHHHHHHHHHHHHHTSSPPP---------SSS-SS-HHHH--

pLDDT: mean 88.08, std 12.6, range [55.78, 98.62]